Protein AF-A0A8T3Z2A3-F1 (afdb_monomer_lite)

Foldseek 3Di:
DDWDDDPPDIDDDDPDDDDAQDKDKDWDDWQNDADPVRHTDHIDMDMDTHHHD

Secondary structure (DSSP, 8-state):
-EEEEETTEEEEE-SSPPPTT-EEEEEE-TTSSB-TTSPBPPPEEEEEEPPP-

Structure (mmCIF, N/CA/C/O backbone):
data_AF-A0A8T3Z2A3-F1
#
_entry.id   AF-A0A8T3Z2A3-F1
#
loop_
_atom_site.group_PDB
_atom_site.id
_atom_site.type_symbol
_atom_site.label_atom_id
_atom_site.label_alt_id
_atom_site.label_comp_id
_atom_site.label_asym_id
_atom_site.label_entity_id
_atom_site.label_seq_id
_atom_site.pdbx_PDB_ins_code
_atom_site.Cartn_x
_atom_site.Cartn_y
_atom_site.Cartn_z
_atom_site.occupancy
_atom_site.B_iso_or_equiv
_atom_site.auth_seq_id
_atom_site.auth_comp_id
_atom_site.auth_asym_id
_atom_site.auth_atom_id
_atom_site.pdbx_PDB_model_num
ATOM 1 N N . ILE A 1 1 ? 3.899 3.976 9.046 1.00 92.81 1 ILE A N 1
ATOM 2 C CA . ILE A 1 1 ? 3.798 3.057 7.884 1.00 92.81 1 ILE A CA 1
ATOM 3 C C . ILE A 1 1 ? 5.214 2.733 7.443 1.00 92.81 1 ILE A C 1
ATOM 5 O O . ILE A 1 1 ? 6.039 3.639 7.461 1.00 92.81 1 ILE A O 1
ATOM 9 N N . THR A 1 2 ? 5.497 1.488 7.081 1.00 96.62 2 THR A N 1
ATOM 10 C CA . THR A 1 2 ? 6.754 1.084 6.437 1.00 96.62 2 THR A CA 1
ATOM 11 C C . THR A 1 2 ? 6.463 0.435 5.088 1.00 96.62 2 THR A C 1
ATOM 13 O O . THR A 1 2 ? 5.352 -0.050 4.854 1.00 96.62 2 THR A O 1
ATOM 16 N N . THR A 1 3 ? 7.448 0.452 4.194 1.00 96.50 3 THR A N 1
ATOM 17 C CA . THR A 1 3 ? 7.361 -0.152 2.864 1.00 96.50 3 THR A CA 1
ATOM 18 C C . THR A 1 3 ? 8.569 -1.044 2.606 1.00 96.50 3 THR A C 1
ATOM 20 O O . THR A 1 3 ? 9.664 -0.780 3.105 1.00 96.50 3 THR A O 1
ATOM 23 N N . SER A 1 4 ? 8.374 -2.114 1.841 1.00 96.81 4 SER A N 1
ATOM 24 C CA . SER A 1 4 ? 9.459 -2.991 1.393 1.00 96.81 4 SER A CA 1
ATOM 25 C C . SER A 1 4 ? 9.153 -3.604 0.029 1.00 96.81 4 SER A C 1
ATOM 27 O O . SER A 1 4 ? 7.990 -3.808 -0.324 1.00 96.81 4 SER A O 1
ATOM 29 N N . PHE A 1 5 ? 10.208 -3.913 -0.724 1.00 96.06 5 PHE A N 1
ATOM 30 C CA . PHE A 1 5 ? 10.126 -4.638 -1.989 1.00 96.06 5 PHE A CA 1
ATOM 31 C C . PHE A 1 5 ? 10.716 -6.041 -1.844 1.00 96.06 5 PHE A C 1
ATOM 33 O O . PHE A 1 5 ? 11.776 -6.218 -1.243 1.00 96.06 5 PHE A O 1
ATOM 40 N N . SER A 1 6 ? 10.039 -7.033 -2.420 1.00 96.50 6 SER A N 1
ATOM 41 C CA . SER A 1 6 ? 10.554 -8.392 -2.600 1.00 96.50 6 SER A CA 1
ATOM 42 C C . SER A 1 6 ? 10.175 -8.876 -3.997 1.00 96.50 6 SER A C 1
ATOM 44 O O . SER A 1 6 ? 9.003 -9.129 -4.281 1.00 96.50 6 SER A O 1
ATOM 46 N N . GLY A 1 7 ? 11.158 -8.916 -4.903 1.00 93.06 7 GLY A N 1
ATOM 47 C CA . GLY A 1 7 ? 10.898 -9.094 -6.332 1.00 93.06 7 GLY A CA 1
ATOM 48 C C . GLY A 1 7 ? 9.914 -8.037 -6.838 1.00 93.06 7 GLY A C 1
ATOM 49 O O . GLY A 1 7 ? 10.143 -6.841 -6.680 1.00 93.06 7 GLY A O 1
ATOM 50 N N . ASN A 1 8 ? 8.783 -8.488 -7.380 1.00 92.19 8 ASN A N 1
ATOM 51 C CA . ASN A 1 8 ? 7.757 -7.625 -7.970 1.00 92.19 8 ASN A CA 1
ATOM 52 C C . ASN A 1 8 ? 6.640 -7.256 -6.971 1.00 92.19 8 ASN A C 1
ATOM 54 O O . ASN A 1 8 ? 5.578 -6.787 -7.378 1.00 92.19 8 ASN A O 1
ATOM 58 N N . VAL A 1 9 ? 6.848 -7.497 -5.671 1.00 94.75 9 VAL A N 1
ATOM 59 C CA . VAL A 1 9 ? 5.850 -7.259 -4.619 1.00 94.75 9 VAL A CA 1
ATOM 60 C C . VAL A 1 9 ? 6.263 -6.077 -3.745 1.00 94.75 9 VAL A C 1
ATOM 62 O O . VAL A 1 9 ? 7.293 -6.128 -3.074 1.00 94.75 9 VAL A O 1
ATOM 65 N N . LEU A 1 10 ? 5.421 -5.038 -3.711 1.00 94.69 10 LEU A N 1
ATOM 66 C CA . LEU A 1 10 ? 5.476 -3.944 -2.738 1.00 94.69 10 LEU A CA 1
ATOM 67 C C . LEU A 1 10 ? 4.589 -4.286 -1.536 1.00 94.69 10 LEU A C 1
ATOM 69 O O . LEU A 1 10 ? 3.372 -4.410 -1.672 1.00 94.69 10 LEU A O 1
ATOM 73 N N . THR A 1 11 ? 5.189 -4.394 -0.353 1.00 96.25 11 THR A N 1
ATOM 74 C CA . THR A 1 11 ? 4.463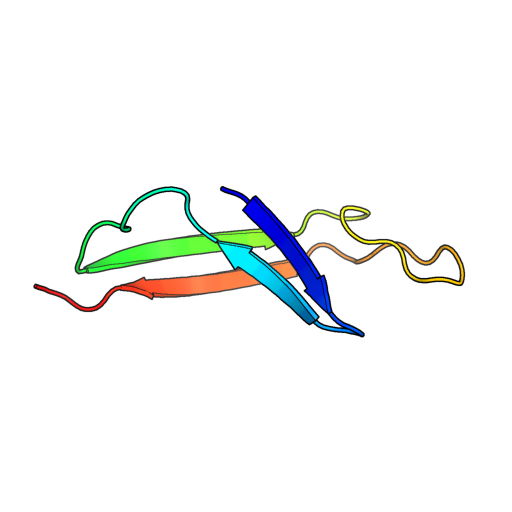 -4.566 0.912 1.00 96.25 11 THR A CA 1
ATOM 75 C C . THR A 1 11 ? 4.349 -3.223 1.627 1.00 96.25 11 THR A C 1
ATOM 77 O O . THR A 1 11 ? 5.344 -2.516 1.777 1.00 96.25 11 THR A O 1
ATOM 80 N N . ILE A 1 12 ? 3.140 -2.871 2.078 1.00 96.31 12 ILE A N 1
ATOM 81 C CA . ILE A 1 12 ? 2.848 -1.640 2.827 1.00 96.31 12 ILE A CA 1
ATOM 82 C C . ILE A 1 12 ? 2.286 -2.034 4.191 1.0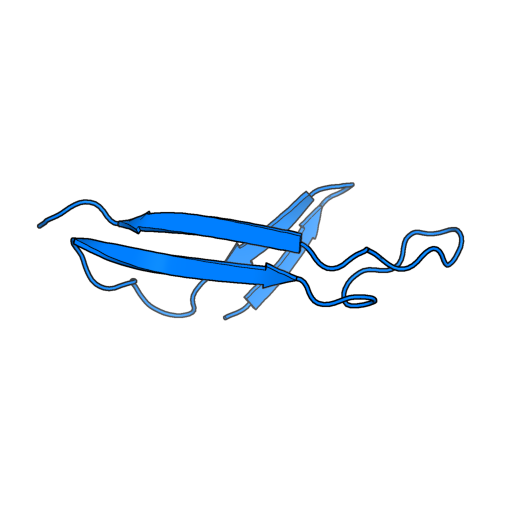0 96.31 12 ILE A C 1
ATOM 84 O O . ILE A 1 12 ? 1.203 -2.614 4.273 1.00 96.31 12 ILE A O 1
ATOM 88 N N . THR A 1 13 ? 2.996 -1.681 5.260 1.00 96.38 13 THR A N 1
ATOM 89 C CA . THR A 1 13 ? 2.643 -2.084 6.626 1.00 96.38 13 THR A CA 1
ATOM 90 C C . THR A 1 13 ? 2.257 -0.863 7.463 1.00 96.38 13 THR A C 1
ATOM 92 O O . THR A 1 13 ? 3.091 0.023 7.688 1.00 96.38 13 THR A O 1
ATOM 95 N N . PRO A 1 14 ? 1.007 -0.770 7.955 1.00 96.31 14 PRO A N 1
ATOM 96 C CA . PRO A 1 14 ? 0.633 0.214 8.967 1.00 96.31 14 PRO A CA 1
ATOM 97 C C . PRO A 1 14 ? 1.516 0.085 10.216 1.00 96.31 14 PRO A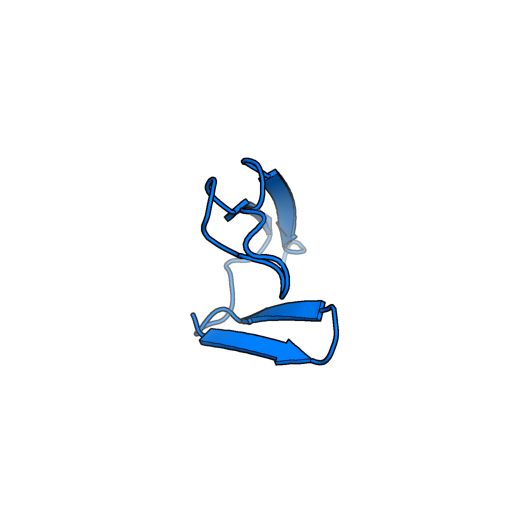 C 1
ATOM 99 O O . PRO A 1 14 ? 1.816 -1.016 10.658 1.00 96.31 14 PRO A O 1
ATOM 102 N N . SER A 1 15 ? 1.925 1.205 10.817 1.00 95.88 15 SER A N 1
ATOM 103 C CA . SER A 1 15 ? 2.744 1.194 12.048 1.00 95.88 15 SER A CA 1
ATOM 104 C C . SER A 1 15 ? 1.945 0.845 13.308 1.00 95.88 15 SER A C 1
ATOM 106 O O . SER A 1 15 ? 2.510 0.710 14.389 1.00 95.88 15 SER A O 1
ATOM 108 N N . SER A 1 16 ? 0.625 0.744 13.188 1.00 96.25 16 SER A N 1
ATOM 109 C CA . SER A 1 16 ? -0.300 0.433 14.273 1.00 96.25 16 SER A CA 1
ATOM 110 C C . SER A 1 16 ? -1.507 -0.297 13.697 1.00 96.25 16 SER A C 1
ATOM 112 O O . SER A 1 16 ? -1.772 -0.203 12.495 1.00 96.25 16 SER A O 1
ATOM 114 N N . LEU A 1 17 ? -2.237 -1.015 14.550 1.00 96.31 17 LEU A N 1
ATOM 115 C CA . LEU A 1 17 ? -3.469 -1.682 14.144 1.00 96.31 17 LEU A CA 1
ATOM 116 C C . LEU A 1 17 ? -4.469 -0.662 13.593 1.00 96.31 17 LEU A C 1
ATOM 118 O O . LEU A 1 17 ? -4.676 0.410 14.162 1.00 96.31 17 LEU A O 1
ATOM 122 N N . LEU A 1 18 ? -5.078 -1.017 12.467 1.00 97.00 18 LEU A N 1
ATOM 123 C CA . LEU A 1 18 ? -6.142 -0.233 11.860 1.00 97.00 18 LEU A CA 1
ATOM 124 C C . LEU A 1 18 ? -7.441 -0.415 12.654 1.00 97.00 18 LEU A C 1
ATOM 126 O O . LEU A 1 18 ? -7.684 -1.481 13.220 1.00 97.00 18 LEU A O 1
ATOM 130 N N . ALA A 1 19 ? -8.287 0.613 12.678 1.00 97.94 19 ALA A N 1
ATOM 131 C CA . ALA A 1 19 ? -9.568 0.554 13.371 1.00 97.94 19 ALA A CA 1
ATOM 132 C C . ALA A 1 19 ? -10.472 -0.517 12.741 1.00 97.94 19 ALA A C 1
ATOM 134 O O . ALA A 1 19 ? -10.499 -0.668 11.518 1.00 97.94 19 ALA A O 1
ATOM 135 N N . ALA A 1 20 ? -11.215 -1.256 13.568 1.00 98.12 20 ALA A N 1
ATOM 136 C CA . ALA A 1 20 ? -12.155 -2.281 13.117 1.00 98.12 20 ALA A CA 1
ATOM 137 C C . ALA A 1 20 ? -13.330 -1.670 12.330 1.00 98.12 20 ALA A C 1
ATOM 139 O O . ALA A 1 20 ? -13.705 -0.515 12.546 1.00 98.12 20 ALA A O 1
ATOM 140 N N . GLY A 1 21 ? -13.900 -2.433 11.395 1.00 98.06 21 GLY A N 1
ATOM 141 C CA . GLY A 1 21 ? -15.035 -2.019 10.563 1.00 98.06 21 GLY A CA 1
ATOM 142 C C . GLY A 1 21 ? -14.797 -0.765 9.712 1.00 98.06 21 GLY A C 1
ATOM 143 O O . GLY A 1 21 ? -15.762 -0.144 9.268 1.00 98.06 21 GLY A O 1
ATOM 144 N N . THR A 1 22 ? -13.541 -0.366 9.501 1.00 98.25 22 THR A N 1
ATOM 145 C CA . THR A 1 22 ? -13.176 0.908 8.873 1.00 98.25 22 THR A CA 1
ATOM 146 C C . THR A 1 22 ? -12.702 0.678 7.443 1.00 98.25 22 THR A C 1
ATOM 148 O O . THR A 1 22 ? -11.894 -0.211 7.168 1.00 98.25 22 THR A O 1
ATOM 151 N N . LYS A 1 23 ? -13.224 1.483 6.512 1.00 98.19 23 LYS A N 1
ATOM 152 C CA . LYS A 1 23 ? -12.832 1.451 5.101 1.00 98.19 23 LYS A CA 1
ATOM 153 C C . LYS A 1 23 ? -11.567 2.279 4.890 1.00 98.19 23 LYS A C 1
ATOM 155 O O . LYS A 1 23 ? -11.568 3.482 5.136 1.00 98.19 23 LYS A O 1
ATOM 160 N N . TYR A 1 24 ? -10.533 1.646 4.355 1.00 97.88 24 TYR A N 1
ATOM 161 C CA . TYR A 1 24 ? -9.269 2.279 3.999 1.00 97.88 24 TYR A CA 1
ATOM 162 C C . TYR A 1 24 ? -9.066 2.288 2.485 1.00 97.88 24 TYR A C 1
ATOM 164 O O . TYR A 1 24 ? -9.550 1.414 1.760 1.00 97.88 24 TYR A O 1
ATOM 172 N N . THR A 1 25 ? -8.343 3.301 2.013 1.00 97.81 25 THR A N 1
ATOM 173 C CA . THR A 1 25 ? -7.930 3.438 0.613 1.00 97.81 25 THR A CA 1
ATOM 174 C C . THR A 1 25 ? -6.415 3.550 0.566 1.00 97.81 25 THR A C 1
ATOM 176 O O . THR A 1 25 ? -5.836 4.364 1.282 1.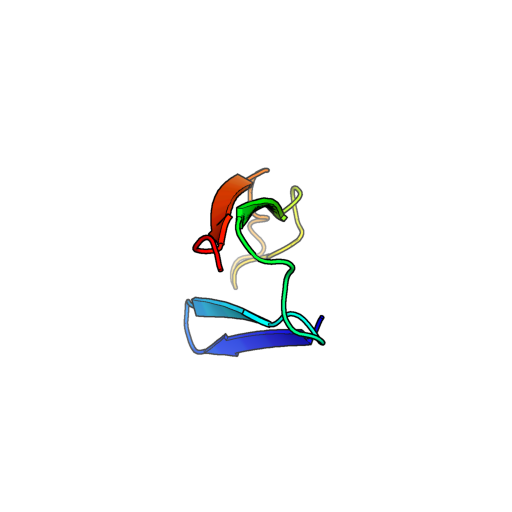00 97.81 25 THR A O 1
ATOM 179 N N . ILE A 1 26 ? -5.787 2.736 -0.275 1.00 96.56 26 ILE A N 1
ATOM 180 C CA . ILE A 1 26 ? -4.374 2.841 -0.624 1.00 96.56 26 ILE A CA 1
ATOM 181 C C . ILE A 1 26 ? -4.316 3.533 -1.981 1.00 96.56 26 ILE A C 1
ATOM 183 O O . ILE A 1 26 ? -4.896 3.030 -2.943 1.00 96.56 26 ILE A O 1
ATOM 187 N N . CYS A 1 27 ? -3.625 4.668 -2.050 1.00 96.88 27 CYS A N 1
ATOM 188 C CA . CYS A 1 27 ? -3.360 5.389 -3.290 1.00 96.88 27 CYS A CA 1
ATOM 189 C C . CYS A 1 27 ? -1.867 5.318 -3.602 1.00 96.88 27 CYS A C 1
ATOM 191 O O . CYS A 1 27 ? -1.045 5.774 -2.808 1.00 96.88 27 CYS A O 1
ATOM 193 N N . ILE A 1 28 ? -1.530 4.771 -4.765 1.00 96.00 28 ILE A N 1
ATOM 194 C CA . ILE A 1 28 ? -0.189 4.818 -5.341 1.00 96.00 28 ILE A CA 1
ATOM 195 C C . ILE A 1 28 ? -0.224 5.896 -6.419 1.00 96.00 28 ILE A C 1
ATOM 197 O O . ILE A 1 28 ? -0.824 5.707 -7.477 1.00 96.00 28 ILE A O 1
ATOM 201 N N . HIS A 1 29 ? 0.354 7.058 -6.121 1.00 96.88 29 HIS A N 1
ATOM 202 C CA . HIS A 1 29 ? 0.391 8.176 -7.061 1.00 96.88 29 HIS A CA 1
ATOM 203 C C . HIS A 1 29 ? 1.316 7.879 -8.243 1.00 96.88 29 HIS A C 1
ATOM 205 O O . HIS A 1 29 ? 2.258 7.091 -8.126 1.00 96.88 29 HIS A O 1
ATOM 211 N N . THR A 1 30 ? 1.073 8.555 -9.365 1.00 97.00 30 THR A N 1
ATOM 212 C CA . THR A 1 30 ? 1.934 8.486 -10.549 1.00 97.00 30 THR A CA 1
ATOM 213 C C . THR A 1 30 ? 3.403 8.693 -10.174 1.00 97.00 30 THR A C 1
ATOM 215 O O . THR A 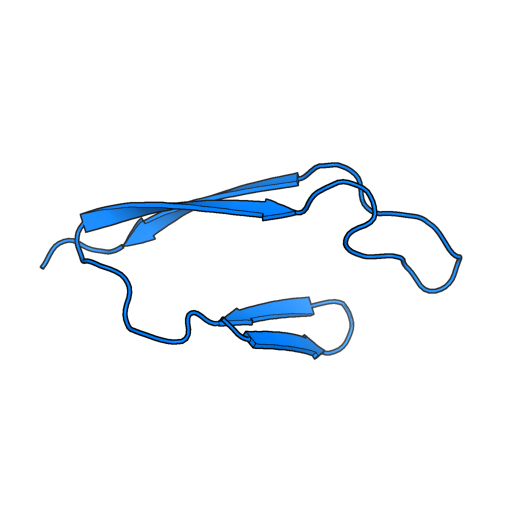1 30 ? 3.724 9.629 -9.444 1.00 97.00 30 THR A O 1
ATOM 218 N N . GLY A 1 31 ? 4.283 7.808 -10.646 1.00 96.12 31 GLY A N 1
ATOM 219 C CA . GLY A 1 31 ? 5.726 7.879 -10.380 1.00 96.12 31 GLY A CA 1
ATOM 220 C C . GLY A 1 31 ? 6.169 7.478 -8.967 1.00 96.12 31 GLY A C 1
ATOM 221 O O . GLY A 1 31 ? 7.351 7.580 -8.665 1.00 96.12 31 GLY A O 1
ATOM 222 N N . SER A 1 32 ? 5.271 6.983 -8.105 1.00 95.81 32 SER A N 1
ATOM 223 C CA . SER A 1 32 ? 5.655 6.482 -6.765 1.00 95.81 32 SER A CA 1
ATOM 224 C C . SER A 1 32 ? 6.502 5.205 -6.816 1.00 95.81 32 SER A C 1
ATOM 226 O O . SER A 1 32 ? 7.199 4.881 -5.858 1.00 95.81 32 SER A O 1
ATOM 228 N N . VAL A 1 33 ? 6.408 4.461 -7.919 1.00 95.00 33 VAL A N 1
ATOM 229 C CA . VAL A 1 33 ? 7.222 3.286 -8.238 1.00 95.00 33 VAL A CA 1
ATOM 230 C C . VAL A 1 33 ? 7.707 3.454 -9.671 1.00 95.00 33 VAL A C 1
ATOM 232 O O . VAL A 1 33 ? 6.923 3.838 -10.541 1.00 95.00 33 VAL A O 1
ATOM 235 N N . ILE A 1 34 ? 8.986 3.184 -9.897 1.00 94.94 34 ILE A N 1
ATOM 236 C CA . ILE A 1 34 ? 9.635 3.220 -11.205 1.00 94.94 34 ILE A CA 1
ATOM 237 C C . ILE A 1 34 ? 10.239 1.833 -11.417 1.00 94.94 34 ILE A C 1
ATOM 239 O O . ILE A 1 34 ? 10.812 1.265 -10.482 1.00 94.94 34 ILE A O 1
ATOM 243 N N . ASP A 1 35 ? 10.032 1.250 -12.595 1.00 93.56 35 ASP A N 1
ATOM 244 C CA . ASP A 1 35 ? 10.644 -0.035 -12.929 1.00 93.56 35 ASP A CA 1
ATOM 245 C C . ASP A 1 35 ? 12.138 0.112 -13.284 1.00 93.56 35 ASP A C 1
ATOM 247 O O . ASP A 1 35 ? 12.702 1.202 -13.278 1.00 93.56 35 ASP A O 1
ATOM 251 N N . LEU A 1 36 ? 12.812 -1.001 -13.582 1.00 93.56 36 LEU A N 1
ATOM 252 C CA . LEU A 1 36 ? 14.247 -0.990 -13.903 1.00 93.56 36 LEU A CA 1
ATOM 253 C C . LEU A 1 36 ? 14.577 -0.363 -15.271 1.00 93.56 36 LEU A C 1
ATOM 255 O O . LEU A 1 36 ? 15.753 -0.233 -15.600 1.00 93.56 36 LEU A O 1
ATOM 259 N N . ALA A 1 37 ? 13.567 -0.018 -16.070 1.00 97.12 37 ALA A N 1
ATOM 260 C CA . ALA A 1 37 ? 13.694 0.635 -17.369 1.00 97.12 37 ALA A CA 1
ATOM 261 C C . ALA A 1 37 ? 13.173 2.085 -17.332 1.00 97.12 37 ALA A C 1
ATOM 263 O O . ALA A 1 37 ? 12.850 2.647 -18.378 1.00 97.12 37 ALA A O 1
ATOM 264 N N . ASP A 1 38 ? 13.086 2.678 -16.137 1.00 96.25 38 ASP A N 1
ATOM 265 C CA . ASP A 1 38 ? 12.636 4.049 -15.891 1.00 96.25 38 ASP A CA 1
ATOM 266 C C . ASP A 1 38 ? 11.174 4.340 -16.286 1.00 96.25 38 ASP A C 1
ATOM 268 O O . ASP A 1 38 ? 10.791 5.498 -16.477 1.00 96.25 38 ASP A O 1
ATOM 272 N N . ASN A 1 39 ? 10.310 3.320 -16.349 1.00 96.81 39 ASN A N 1
ATOM 273 C CA . ASN A 1 39 ? 8.879 3.537 -16.568 1.00 96.81 39 ASN A CA 1
ATOM 274 C C . ASN A 1 39 ? 8.169 3.843 -15.235 1.00 96.81 39 ASN A C 1
ATOM 276 O O . ASN A 1 39 ? 8.140 2.990 -14.338 1.00 96.81 39 ASN A O 1
ATOM 280 N N . PRO A 1 40 ? 7.550 5.028 -15.073 1.00 96.88 40 PRO A N 1
ATOM 281 C CA . PRO A 1 40 ? 6.809 5.363 -13.864 1.00 96.88 40 PRO A CA 1
ATOM 282 C C . PRO A 1 40 ? 5.452 4.647 -13.818 1.00 96.88 40 PRO A C 1
ATOM 284 O O . PRO A 1 40 ? 4.735 4.561 -14.816 1.00 96.88 40 PRO A O 1
ATOM 287 N N . THR A 1 41 ? 5.036 4.208 -12.628 1.00 96.12 41 THR A N 1
ATOM 288 C CA . THR A 1 41 ? 3.674 3.699 -12.399 1.00 96.12 41 THR A CA 1
ATOM 289 C C . THR A 1 41 ? 2.622 4.762 -12.716 1.00 96.12 41 THR A C 1
ATOM 291 O O . THR A 1 41 ? 2.796 5.939 -12.393 1.00 96.12 41 THR A O 1
ATOM 294 N N . ALA A 1 42 ? 1.485 4.335 -13.266 1.00 97.38 42 ALA A N 1
ATOM 295 C CA . ALA A 1 42 ? 0.277 5.150 -13.333 1.00 97.38 42 ALA A CA 1
ATOM 296 C C . ALA A 1 42 ? -0.368 5.306 -11.942 1.00 97.38 42 ALA A C 1
ATOM 298 O O . ALA A 1 42 ? -0.084 4.531 -11.022 1.00 97.38 42 ALA A O 1
ATOM 299 N N . LEU A 1 43 ? -1.264 6.290 -11.802 1.00 97.31 43 LEU A N 1
ATOM 300 C CA . LEU A 1 43 ? -2.112 6.432 -10.619 1.00 97.31 43 LEU A CA 1
ATOM 301 C C . LEU A 1 43 ? -2.950 5.163 -10.432 1.00 97.31 43 LEU A C 1
ATOM 303 O O . LEU A 1 43 ? -3.747 4.799 -11.297 1.00 97.31 43 LEU A O 1
ATOM 307 N N . SER A 1 44 ? -2.796 4.522 -9.280 1.00 96.19 44 SER A N 1
ATOM 308 C CA . SER A 1 44 ? -3.544 3.325 -8.916 1.00 96.19 44 SER A CA 1
ATOM 309 C C . SER A 1 44 ? -4.123 3.470 -7.519 1.00 96.19 44 SER A C 1
ATOM 311 O O . SER A 1 44 ? -3.530 4.092 -6.636 1.00 96.19 44 SER A O 1
ATOM 313 N N . SER A 1 45 ? -5.306 2.902 -7.309 1.00 97.12 45 SER A N 1
ATOM 314 C CA . SER A 1 45 ? -5.934 2.888 -5.995 1.00 97.12 45 SER A CA 1
ATOM 315 C C . SER A 1 45 ? -6.594 1.550 -5.718 1.00 97.12 45 SER A C 1
ATOM 317 O O . SER A 1 45 ? -7.166 0.919 -6.607 1.00 97.12 45 SER A O 1
ATOM 319 N N . SER A 1 46 ? -6.528 1.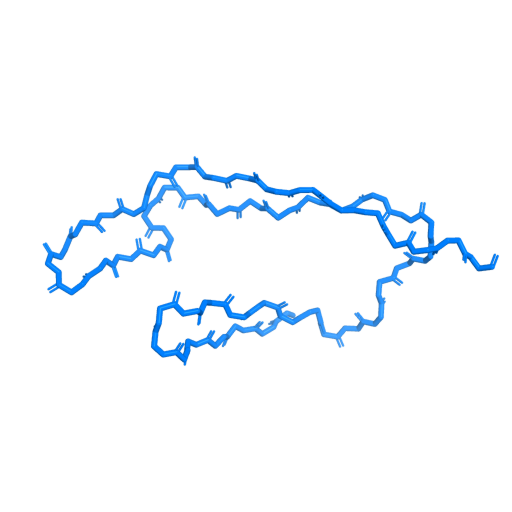127 -4.462 1.00 96.81 46 SER A N 1
ATOM 320 C CA . SER A 1 46 ? -7.217 -0.058 -3.968 1.00 96.81 46 SER A CA 1
ATOM 321 C C . SER A 1 46 ? -7.876 0.247 -2.632 1.00 96.81 46 SER A C 1
ATOM 323 O O . SER A 1 46 ? -7.466 1.157 -1.908 1.00 96.81 46 SER A O 1
ATOM 325 N N . ARG A 1 47 ? -8.945 -0.479 -2.312 1.00 97.81 47 ARG A N 1
ATOM 326 C CA . ARG A 1 47 ? -9.760 -0.243 -1.118 1.00 97.81 47 ARG A CA 1
ATOM 327 C C . ARG A 1 47 ? -10.044 -1.558 -0.424 1.00 97.81 47 ARG A C 1
ATOM 329 O O . ARG A 1 47 ? -10.350 -2.547 -1.083 1.00 97.81 47 ARG A O 1
ATOM 336 N N . PHE A 1 48 ? -10.011 -1.535 0.899 1.00 97.31 48 PHE A N 1
ATOM 337 C CA . PHE A 1 48 ? -10.401 -2.662 1.736 1.00 97.31 48 PHE A CA 1
ATOM 338 C C . PHE A 1 48 ? -11.094 -2.152 2.999 1.00 97.31 48 PHE A C 1
ATOM 340 O O . PHE A 1 48 ? -10.974 -0.980 3.362 1.00 97.31 48 PHE A O 1
ATOM 347 N N . THR A 1 49 ? -11.828 -3.035 3.662 1.00 98.31 49 THR A N 1
ATOM 348 C CA . THR A 1 49 ? -12.484 -2.747 4.939 1.00 98.31 49 THR A CA 1
ATOM 349 C C . THR A 1 49 ? -11.979 -3.759 5.950 1.00 98.31 49 THR A C 1
ATOM 351 O O . THR A 1 49 ? -11.963 -4.956 5.664 1.00 98.31 49 THR A O 1
ATOM 354 N N . THR A 1 50 ? -11.536 -3.292 7.113 1.00 97.94 50 THR A N 1
ATOM 355 C CA . THR A 1 50 ? -11.190 -4.184 8.224 1.00 97.94 50 THR A CA 1
ATOM 356 C C . THR A 1 50 ? -12.444 -4.898 8.727 1.00 97.94 50 THR A C 1
ATOM 358 O O . THR A 1 50 ? -13.554 -4.368 8.637 1.00 97.94 50 THR A O 1
ATOM 361 N N . ILE A 1 51 ? -12.291 -6.110 9.263 1.00 96.81 51 ILE A N 1
ATOM 362 C CA . ILE A 1 51 ? -13.420 -6.815 9.880 1.00 96.81 51 ILE A CA 1
ATOM 363 C C . ILE A 1 51 ? -14.015 -5.968 11.009 1.00 96.81 51 ILE A C 1
ATOM 365 O O . ILE A 1 51 ? -13.304 -5.199 11.663 1.00 96.81 51 ILE A O 1
ATOM 369 N N . LYS A 1 52 ? -15.328 -6.080 11.221 1.00 91.69 52 LYS A N 1
ATOM 370 C CA . LYS A 1 52 ? -15.951 -5.532 12.429 1.00 91.69 52 LYS A CA 1
ATOM 371 C C . LYS A 1 52 ? -15.417 -6.285 13.652 1.00 91.69 52 LYS A C 1
ATOM 373 O O . LYS A 1 52 ? -15.023 -7.442 13.521 1.00 91.69 52 LYS A O 1
ATOM 378 N N . ALA A 1 53 ? -15.374 -5.587 14.785 1.00 79.94 53 ALA A N 1
ATOM 379 C CA . ALA A 1 53 ? -15.088 -6.196 16.079 1.00 79.94 53 ALA A CA 1
ATOM 380 C C . ALA A 1 53 ? -16.226 -7.137 16.495 1.00 79.94 53 ALA A C 1
ATOM 382 O O . ALA A 1 53 ? -17.382 -6.853 16.096 1.00 79.94 53 ALA A O 1
#

Radius of gyration: 13.57 Å; chains: 1; bounding box: 30×18×33 Å

Sequence (53 aa):
ITTSFSGNVLTITPSSLLAAGTKYTICIHTGSVIDLADNPTALSSSRFTTIKA

pLDDT: mean 95.98, std 2.7, range [79.94, 98.31]